Protein AF-A0A2R7L9V7-F1 (afdb_monomer_lite)

Structure (mmCIF, N/CA/C/O backbone):
data_AF-A0A2R7L9V7-F1
#
_entry.id   AF-A0A2R7L9V7-F1
#
loop_
_atom_site.group_PDB
_atom_site.id
_atom_site.type_symbol
_atom_site.label_atom_id
_atom_site.label_alt_id
_atom_site.label_comp_id
_atom_site.label_asym_id
_atom_site.label_entity_id
_atom_site.label_seq_id
_atom_site.pdbx_PDB_ins_code
_atom_site.Cartn_x
_atom_site.Cartn_y
_atom_site.Cartn_z
_atom_site.occupancy
_atom_site.B_iso_or_equiv
_atom_site.auth_seq_id
_atom_site.auth_comp_id
_atom_site.auth_asym_id
_atom_site.auth_atom_id
_atom_site.pdbx_PDB_model_num
ATOM 1 N N . LEU A 1 1 ? -8.231 -17.718 14.190 1.00 70.44 1 LEU A N 1
ATOM 2 C CA . LEU A 1 1 ? -8.597 -16.891 13.017 1.00 70.44 1 LEU A CA 1
ATOM 3 C C . LEU A 1 1 ? -7.499 -15.884 12.665 1.00 70.44 1 LEU A C 1
ATOM 5 O O . LEU A 1 1 ? -6.972 -15.959 11.566 1.00 70.44 1 LEU A O 1
ATOM 9 N N . SER A 1 2 ? -7.079 -15.018 13.594 1.00 73.69 2 SER A N 1
ATOM 10 C CA . SER A 1 2 ? -6.077 -13.966 13.329 1.00 73.69 2 SER A CA 1
ATOM 11 C C . SER A 1 2 ? -4.708 -14.483 12.868 1.00 73.69 2 SER A C 1
ATOM 13 O O . SER A 1 2 ? -4.125 -13.907 11.963 1.00 73.69 2 SER A O 1
ATOM 15 N N . VAL A 1 3 ? -4.223 -15.606 13.414 1.00 79.38 3 VAL A N 1
ATOM 16 C CA . VAL A 1 3 ? -2.953 -16.232 12.980 1.00 79.38 3 VAL A CA 1
ATOM 17 C C . VAL A 1 3 ? -3.026 -16.716 11.528 1.00 79.38 3 VAL A C 1
ATOM 19 O O . VAL A 1 3 ? -2.081 -16.549 10.768 1.00 79.38 3 VAL A O 1
ATOM 22 N N . PHE A 1 4 ? -4.174 -17.257 11.119 1.00 83.62 4 PHE A N 1
ATOM 23 C CA . PHE A 1 4 ? -4.399 -17.710 9.747 1.00 83.62 4 PHE A CA 1
ATOM 24 C C . PHE A 1 4 ? -4.517 -16.528 8.772 1.00 83.62 4 PHE A C 1
ATOM 26 O O . PHE A 1 4 ? -3.938 -16.559 7.691 1.00 83.62 4 PHE A O 1
ATOM 33 N N . ALA A 1 5 ? -5.198 -15.452 9.181 1.00 78.44 5 ALA A N 1
ATOM 34 C CA . ALA A 1 5 ? -5.268 -14.212 8.407 1.00 78.44 5 ALA A CA 1
ATOM 35 C C . ALA A 1 5 ? -3.886 -13.546 8.246 1.00 78.44 5 ALA A C 1
ATOM 37 O O . ALA A 1 5 ? -3.542 -13.120 7.148 1.00 78.44 5 ALA A O 1
ATOM 38 N N . LEU A 1 6 ? -3.069 -13.514 9.306 1.00 78.44 6 LEU A N 1
ATOM 39 C CA . LEU A 1 6 ? -1.690 -13.011 9.258 1.00 78.44 6 LEU A CA 1
ATOM 40 C C . LEU A 1 6 ? -0.795 -13.866 8.354 1.00 78.44 6 LEU A C 1
ATOM 42 O O . LEU A 1 6 ? 0.009 -13.320 7.606 1.00 78.44 6 LEU A O 1
ATOM 46 N N . PHE A 1 7 ? -0.963 -15.189 8.380 1.00 82.31 7 PHE A N 1
ATOM 47 C CA . PHE A 1 7 ? -0.230 -16.107 7.507 1.00 82.31 7 PHE A CA 1
ATOM 48 C C . PHE A 1 7 ? -0.538 -15.860 6.022 1.00 82.31 7 PHE A C 1
ATOM 50 O O . PHE A 1 7 ? 0.378 -15.709 5.217 1.00 82.31 7 PHE A O 1
ATOM 57 N N . LEU A 1 8 ? -1.822 -15.742 5.664 1.00 80.25 8 LEU A N 1
ATOM 58 C CA . LEU A 1 8 ? -2.256 -15.399 4.304 1.00 80.25 8 LEU A CA 1
ATOM 59 C C . LEU A 1 8 ? -1.786 -14.004 3.874 1.00 80.25 8 LEU A C 1
ATOM 61 O O . LEU A 1 8 ? -1.316 -13.841 2.750 1.00 80.25 8 LEU A O 1
ATOM 65 N N . SER A 1 9 ? -1.874 -13.016 4.769 1.00 76.00 9 SER A N 1
ATOM 66 C CA . SER A 1 9 ? -1.390 -11.658 4.506 1.00 76.00 9 SER A CA 1
ATOM 67 C C . SER A 1 9 ? 0.114 -11.643 4.238 1.00 76.00 9 SER A C 1
ATOM 69 O O . SER A 1 9 ? 0.546 -11.012 3.282 1.00 76.00 9 SER A O 1
ATOM 71 N N . GLY A 1 10 ? 0.909 -12.361 5.038 1.00 76.56 10 GLY A N 1
ATOM 72 C CA . GLY A 1 10 ? 2.358 -12.443 4.852 1.00 76.56 10 GLY A CA 1
ATOM 73 C C . GLY A 1 10 ? 2.756 -13.160 3.560 1.00 76.56 10 GLY A C 1
ATOM 74 O O . GLY A 1 10 ? 3.681 -12.725 2.879 1.00 76.56 10 GLY A O 1
ATOM 75 N N . LEU A 1 11 ? 2.029 -14.216 3.178 1.00 79.31 11 LEU A N 1
ATOM 76 C CA . LEU A 1 11 ? 2.241 -14.898 1.899 1.00 79.31 11 LEU A CA 1
ATOM 77 C C . LEU A 1 11 ? 1.955 -13.981 0.704 1.00 79.31 11 LEU A C 1
ATOM 79 O O . LEU A 1 11 ? 2.766 -13.903 -0.218 1.00 79.31 11 LEU A O 1
ATOM 83 N N . ALA A 1 12 ? 0.822 -13.277 0.722 1.00 73.31 12 ALA A N 1
ATOM 84 C CA . ALA A 1 12 ? 0.449 -12.357 -0.349 1.00 73.31 12 ALA A CA 1
ATOM 85 C C . ALA A 1 12 ? 1.435 -11.183 -0.469 1.00 73.31 12 ALA A C 1
ATOM 87 O O . ALA A 1 12 ? 1.841 -10.825 -1.577 1.00 73.31 12 ALA A O 1
ATOM 88 N N . ASP A 1 13 ? 1.861 -10.622 0.664 1.00 75.19 13 ASP A N 1
ATOM 89 C CA . ASP A 1 13 ? 2.809 -9.508 0.693 1.00 75.19 13 ASP A CA 1
ATOM 90 C C . ASP A 1 13 ? 4.197 -9.939 0.190 1.00 75.19 13 ASP A C 1
ATOM 92 O O . ASP A 1 13 ? 4.804 -9.260 -0.640 1.00 75.19 13 ASP A O 1
ATOM 96 N N . GLY A 1 14 ? 4.647 -11.142 0.569 1.00 69.25 14 GLY A N 1
ATOM 97 C CA . GLY A 1 14 ? 5.887 -11.734 0.066 1.00 69.25 14 GLY A CA 1
ATOM 98 C C . GLY A 1 14 ? 5.905 -11.883 -1.458 1.00 69.25 14 GLY A C 1
ATOM 99 O O . GLY A 1 14 ? 6.879 -11.496 -2.104 1.00 69.25 14 GLY A O 1
ATOM 100 N N . ILE A 1 15 ? 4.814 -12.371 -2.057 1.00 73.38 15 ILE A N 1
ATOM 101 C CA . ILE A 1 15 ? 4.693 -12.506 -3.519 1.00 73.38 15 ILE A CA 1
ATOM 102 C C . ILE A 1 15 ? 4.744 -11.128 -4.203 1.00 73.38 15 ILE A C 1
ATOM 104 O O . ILE A 1 15 ? 5.453 -10.956 -5.195 1.00 73.38 15 ILE A O 1
ATOM 108 N N . SER A 1 16 ? 4.043 -10.127 -3.661 1.00 71.06 16 SER A N 1
ATOM 109 C CA . SER A 1 16 ? 4.005 -8.761 -4.207 1.00 71.06 16 SER A CA 1
ATOM 110 C C . SER A 1 16 ? 5.384 -8.084 -4.200 1.00 71.06 16 SER A C 1
ATOM 112 O O . SER A 1 16 ? 5.794 -7.468 -5.192 1.00 71.06 16 SER A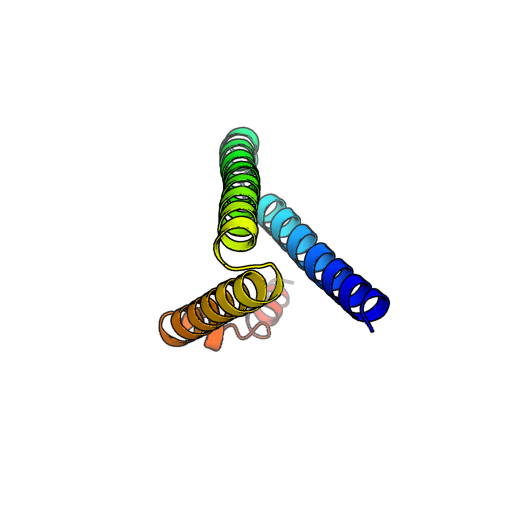 O 1
ATOM 114 N N . VAL A 1 17 ? 6.140 -8.245 -3.108 1.00 69.00 17 VAL A N 1
ATOM 115 C CA . VAL A 1 17 ? 7.504 -7.709 -2.976 1.00 69.00 17 VAL A CA 1
ATOM 116 C C . VAL A 1 17 ? 8.459 -8.377 -3.965 1.00 69.00 17 VAL A C 1
ATOM 118 O O . VAL A 1 17 ? 9.241 -7.678 -4.616 1.00 69.00 17 VAL A O 1
ATOM 121 N N . VAL A 1 18 ? 8.362 -9.700 -4.132 1.00 72.50 18 VAL A N 1
ATOM 122 C CA . VAL A 1 18 ? 9.177 -10.448 -5.102 1.00 72.50 18 VAL A CA 1
ATOM 123 C C . VAL A 1 18 ? 8.876 -9.981 -6.525 1.00 72.50 18 VAL A C 1
ATOM 125 O O . VAL A 1 18 ? 9.805 -9.633 -7.247 1.00 72.50 18 VAL A O 1
ATOM 128 N N . ILE A 1 19 ? 7.602 -9.847 -6.910 1.00 69.19 19 ILE A N 1
ATOM 129 C CA . ILE A 1 19 ? 7.217 -9.358 -8.245 1.00 69.19 19 ILE A CA 1
ATOM 130 C C . ILE A 1 19 ? 7.752 -7.939 -8.495 1.00 69.19 19 ILE A C 1
ATOM 132 O O . ILE A 1 19 ? 8.317 -7.677 -9.558 1.00 69.19 19 ILE A O 1
ATOM 136 N N . ARG A 1 20 ? 7.638 -7.019 -7.525 1.00 64.62 20 ARG A N 1
ATOM 137 C CA . ARG A 1 20 ? 8.211 -5.664 -7.653 1.00 64.62 20 ARG A CA 1
ATOM 138 C C . ARG A 1 20 ? 9.724 -5.698 -7.850 1.00 64.62 20 ARG A C 1
ATOM 140 O O . ARG A 1 20 ? 10.227 -4.984 -8.720 1.00 64.62 20 ARG A O 1
ATOM 147 N N . GLN A 1 21 ? 10.444 -6.510 -7.072 1.00 61.56 21 GLN A N 1
ATOM 148 C CA . GLN A 1 21 ? 11.889 -6.664 -7.242 1.00 61.56 21 GLN A CA 1
ATOM 149 C C . GLN A 1 21 ? 12.241 -7.231 -8.618 1.00 61.56 21 GLN A C 1
ATOM 151 O O . GLN A 1 21 ? 13.121 -6.689 -9.285 1.00 61.56 21 GLN A O 1
ATOM 156 N N . THR A 1 22 ? 11.536 -8.267 -9.069 1.00 63.72 22 THR A N 1
ATOM 157 C CA . THR A 1 22 ? 11.767 -8.900 -10.370 1.00 63.72 22 THR A CA 1
ATOM 158 C C . THR A 1 22 ? 11.506 -7.931 -11.527 1.00 63.72 22 THR A C 1
ATOM 160 O O . THR A 1 22 ? 12.321 -7.842 -12.442 1.00 63.72 22 THR A O 1
ATOM 163 N N . ILE A 1 23 ? 10.441 -7.122 -11.467 1.00 64.19 23 ILE A N 1
ATOM 164 C CA . ILE A 1 23 ? 10.138 -6.101 -12.488 1.00 64.19 23 ILE A CA 1
ATOM 165 C C . ILE A 1 23 ? 11.231 -5.025 -12.554 1.00 64.19 23 ILE A C 1
ATOM 167 O O . ILE A 1 23 ? 11.649 -4.639 -13.647 1.00 64.19 23 ILE A O 1
ATOM 171 N N . LEU A 1 24 ? 11.725 -4.549 -11.407 1.00 60.72 24 LEU A N 1
ATOM 172 C CA . LEU A 1 24 ? 12.806 -3.556 -11.365 1.00 60.72 24 LEU A CA 1
ATOM 173 C C . LEU A 1 24 ? 14.119 -4.104 -11.925 1.00 60.72 24 LEU A C 1
ATOM 175 O O . LEU A 1 24 ? 14.857 -3.363 -12.574 1.00 60.72 24 LEU A O 1
ATOM 179 N N . GLN A 1 25 ? 14.401 -5.387 -11.695 1.00 53.19 25 GLN A N 1
ATOM 180 C CA . GLN A 1 25 ? 15.604 -6.041 -12.206 1.00 53.19 25 GLN A CA 1
ATOM 181 C C . GLN A 1 25 ? 15.523 -6.313 -13.714 1.00 53.19 25 GLN A C 1
ATOM 183 O O . GLN A 1 25 ? 16.518 -6.125 -14.404 1.00 53.19 25 GLN A O 1
ATOM 188 N N . LEU A 1 26 ? 14.349 -6.680 -14.239 1.00 57.25 26 LEU A N 1
ATOM 189 C CA . LEU A 1 26 ? 14.166 -7.000 -15.661 1.00 57.25 26 LEU A CA 1
ATOM 190 C C . LEU A 1 26 ? 14.028 -5.769 -16.566 1.00 57.25 26 LEU A C 1
ATOM 192 O O . LEU A 1 26 ? 14.402 -5.829 -17.733 1.00 57.25 26 LEU A O 1
ATOM 196 N N . LYS A 1 27 ? 13.473 -4.656 -16.065 1.00 48.38 27 LYS A N 1
ATOM 197 C CA . LYS A 1 27 ? 13.083 -3.514 -16.915 1.00 48.38 27 LYS A CA 1
ATOM 198 C C . LYS A 1 27 ? 14.033 -2.319 -16.865 1.00 48.38 27 LYS A C 1
ATOM 200 O O . LYS A 1 27 ? 13.800 -1.334 -17.563 1.00 48.38 27 LYS A O 1
ATOM 205 N N . THR A 1 28 ? 15.093 -2.385 -16.059 1.00 44.56 28 THR A N 1
ATOM 206 C CA . THR A 1 28 ? 16.009 -1.253 -15.886 1.00 44.56 28 THR A CA 1
ATOM 207 C C . THR A 1 28 ? 17.329 -1.495 -16.628 1.00 44.56 28 THR A C 1
ATOM 209 O O . THR A 1 28 ? 18.091 -2.366 -16.212 1.00 44.56 28 THR A O 1
ATOM 212 N N . PRO A 1 29 ? 17.645 -0.725 -17.689 1.00 50.41 29 PRO A N 1
ATOM 213 C CA . PRO A 1 29 ? 18.903 -0.856 -18.420 1.00 50.41 29 PRO A CA 1
ATOM 214 C C . PRO A 1 29 ? 20.096 -0.545 -17.504 1.00 50.41 29 PRO A C 1
ATOM 216 O O . PRO A 1 29 ? 20.031 0.370 -16.676 1.00 50.41 29 PRO A O 1
ATOM 219 N N . ASP A 1 30 ? 21.195 -1.287 -17.670 1.00 54.91 30 ASP A N 1
ATOM 220 C CA . ASP A 1 30 ? 22.339 -1.311 -16.742 1.00 54.91 30 ASP A CA 1
ATOM 221 C C . ASP A 1 30 ? 22.950 0.068 -16.426 1.00 54.91 30 ASP A C 1
ATOM 223 O O . ASP A 1 30 ? 23.473 0.274 -15.333 1.00 54.91 30 ASP A O 1
ATOM 227 N N . HIS A 1 31 ? 22.803 1.057 -17.314 1.00 59.34 31 HIS A N 1
ATOM 228 C CA . HIS A 1 31 ? 23.338 2.410 -17.114 1.00 59.34 31 HIS A CA 1
ATOM 229 C C . HIS A 1 31 ? 22.503 3.318 -16.182 1.00 59.34 31 HIS A C 1
ATOM 231 O O . HIS A 1 31 ? 23.003 4.350 -15.738 1.00 59.34 31 HIS A O 1
ATOM 237 N N . MET A 1 32 ? 21.245 2.969 -15.863 1.00 53.50 32 MET A N 1
ATOM 238 C CA . MET A 1 32 ? 20.358 3.780 -15.000 1.00 53.50 32 MET A CA 1
ATOM 239 C C . MET A 1 32 ? 19.799 3.039 -13.780 1.00 53.50 32 MET A C 1
ATOM 241 O O . MET A 1 32 ? 19.048 3.636 -13.001 1.00 53.50 32 MET A O 1
ATOM 245 N N . ARG A 1 33 ? 20.197 1.776 -13.559 1.00 59.97 33 ARG A N 1
ATOM 246 C CA . ARG A 1 33 ? 19.776 0.947 -12.411 1.00 59.97 33 ARG A CA 1
ATOM 247 C C . ARG A 1 33 ? 19.906 1.652 -11.063 1.00 59.97 33 ARG A C 1
ATOM 249 O O . ARG A 1 33 ? 18.994 1.567 -10.247 1.00 59.97 33 ARG A O 1
ATOM 256 N N . GLY A 1 34 ? 20.986 2.407 -10.857 1.00 59.78 34 GLY A N 1
ATOM 257 C CA . GLY A 1 34 ? 21.199 3.169 -9.624 1.00 59.78 34 GLY A CA 1
ATOM 258 C C . GLY A 1 34 ? 20.211 4.327 -9.430 1.00 59.78 34 GLY A C 1
ATOM 259 O O . GLY A 1 34 ? 19.688 4.509 -8.335 1.00 59.78 34 GLY A O 1
ATOM 260 N N . ARG A 1 35 ? 19.899 5.090 -10.489 1.00 69.06 35 ARG A N 1
ATOM 261 C CA . ARG A 1 35 ? 18.995 6.255 -10.405 1.00 69.06 35 ARG A CA 1
ATOM 262 C C . ARG A 1 35 ? 17.527 5.846 -10.334 1.00 69.06 35 ARG A C 1
ATOM 264 O O . ARG A 1 35 ? 16.793 6.364 -9.501 1.00 69.06 35 ARG A O 1
ATOM 271 N N . VAL A 1 36 ? 17.106 4.906 -11.177 1.00 61.03 36 VAL A N 1
ATOM 272 C CA . VAL A 1 36 ? 15.724 4.397 -11.183 1.00 61.03 36 VAL A CA 1
ATOM 273 C C . VAL A 1 36 ? 15.451 3.577 -9.919 1.00 61.03 36 VAL A C 1
ATOM 275 O O . VAL A 1 36 ? 14.393 3.728 -9.313 1.00 61.03 36 VAL A O 1
ATOM 278 N N . GLY A 1 37 ? 16.432 2.793 -9.456 1.00 64.00 37 GLY A N 1
ATOM 279 C CA . GLY A 1 37 ? 16.366 2.087 -8.178 1.00 64.00 37 GLY A CA 1
ATOM 280 C C . GLY A 1 37 ? 16.240 3.035 -6.985 1.00 64.00 37 GLY A C 1
ATOM 281 O O . GLY A 1 37 ? 15.389 2.807 -6.131 1.00 64.00 37 GLY A O 1
ATOM 282 N N . ALA A 1 38 ? 17.007 4.132 -6.949 1.00 68.44 38 ALA A N 1
ATOM 283 C CA . ALA A 1 38 ? 16.901 5.139 -5.891 1.00 68.44 38 ALA A CA 1
ATOM 284 C C . ALA A 1 38 ? 15.520 5.815 -5.861 1.00 68.44 38 ALA A C 1
ATOM 286 O O . ALA A 1 38 ? 14.922 5.932 -4.793 1.00 68.44 38 ALA A O 1
ATOM 287 N N . VAL A 1 39 ? 14.978 6.204 -7.021 1.00 72.25 39 VAL A N 1
ATOM 288 C CA . VAL A 1 39 ? 13.636 6.807 -7.100 1.00 72.25 39 VAL A CA 1
ATOM 289 C C . VAL A 1 39 ? 12.564 5.811 -6.674 1.00 72.25 39 VAL A C 1
ATOM 291 O O . VAL A 1 39 ? 11.696 6.171 -5.886 1.00 72.25 39 VAL A O 1
ATOM 294 N N . ASN A 1 40 ? 12.636 4.558 -7.132 1.00 68.88 40 ASN A N 1
ATOM 295 C CA . ASN A 1 40 ? 11.693 3.530 -6.708 1.00 68.88 40 ASN A CA 1
ATOM 296 C C . ASN A 1 40 ? 11.779 3.265 -5.198 1.00 68.88 40 ASN A C 1
ATOM 298 O O . ASN A 1 40 ? 10.746 3.184 -4.549 1.00 68.88 40 ASN A O 1
ATOM 302 N N . SER A 1 41 ? 12.979 3.149 -4.627 1.00 68.38 41 SER A N 1
ATOM 303 C CA . SER A 1 41 ? 13.149 2.911 -3.188 1.00 68.38 41 SER A CA 1
ATOM 3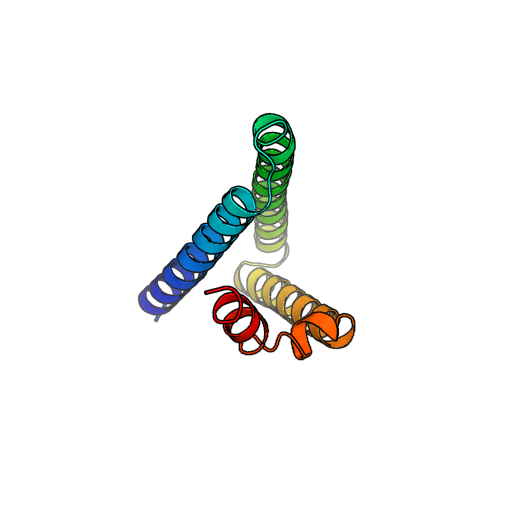04 C C . SER A 1 41 ? 12.628 4.071 -2.343 1.00 68.38 41 SER A C 1
ATOM 306 O O . SER A 1 41 ? 11.963 3.824 -1.342 1.00 68.38 41 SER A O 1
ATOM 308 N N . ILE A 1 42 ? 12.857 5.321 -2.764 1.00 80.12 42 ILE A N 1
ATOM 309 C CA . ILE A 1 42 ? 12.273 6.499 -2.107 1.00 80.12 42 ILE A CA 1
ATOM 310 C C . ILE A 1 42 ? 10.751 6.462 -2.234 1.00 80.12 42 ILE A C 1
ATOM 312 O O . ILE A 1 42 ? 10.060 6.594 -1.235 1.00 80.12 42 ILE A O 1
ATOM 316 N N . PHE A 1 43 ? 10.206 6.210 -3.427 1.00 76.50 43 PHE A N 1
ATOM 317 C CA . PHE A 1 43 ? 8.755 6.146 -3.607 1.00 76.50 43 PHE A CA 1
ATOM 318 C C . PHE A 1 43 ? 8.115 5.038 -2.771 1.00 76.50 43 PHE A C 1
ATOM 320 O O . PHE A 1 43 ? 7.101 5.279 -2.126 1.00 76.50 43 PHE A O 1
ATOM 327 N N . VAL A 1 44 ? 8.693 3.837 -2.760 1.00 74.94 44 VAL A N 1
ATOM 328 C CA . VAL A 1 44 ? 8.172 2.693 -2.003 1.00 74.94 44 VAL A CA 1
ATOM 329 C C . VAL A 1 44 ? 8.294 2.934 -0.502 1.00 74.94 44 VAL A C 1
ATOM 331 O O . VAL A 1 44 ? 7.312 2.756 0.214 1.00 74.94 44 VAL A O 1
ATOM 334 N N . GLY A 1 45 ? 9.461 3.377 -0.033 1.00 77.81 45 GLY A N 1
ATOM 335 C CA . GLY A 1 45 ? 9.700 3.672 1.379 1.00 77.81 45 GLY A CA 1
ATOM 336 C C . GLY A 1 45 ? 8.800 4.796 1.884 1.00 77.81 45 GLY A C 1
ATOM 337 O O . GLY A 1 45 ? 8.038 4.596 2.825 1.00 77.81 45 GLY A O 1
ATOM 338 N N . SER A 1 46 ? 8.798 5.942 1.196 1.00 83.06 46 SER A N 1
ATOM 339 C CA . SER A 1 46 ? 7.952 7.081 1.556 1.00 83.06 46 SER A CA 1
ATOM 340 C C . SER A 1 46 ? 6.459 6.763 1.454 1.00 83.06 46 SER A C 1
ATOM 342 O O . SER A 1 46 ? 5.703 7.213 2.307 1.00 83.06 46 SER A O 1
ATOM 344 N N . SER A 1 47 ? 6.010 5.966 0.472 1.00 81.25 47 SER A N 1
ATOM 345 C CA . SER A 1 47 ? 4.592 5.569 0.388 1.00 81.25 47 SER A CA 1
ATOM 346 C C . SER A 1 47 ? 4.186 4.638 1.531 1.00 81.25 47 SER A C 1
ATOM 348 O O . SER A 1 47 ? 3.096 4.796 2.076 1.00 81.25 47 SER A O 1
ATOM 350 N N . ASN A 1 48 ? 5.050 3.694 1.920 1.00 81.75 48 ASN A N 1
ATOM 351 C CA . ASN A 1 48 ? 4.777 2.787 3.038 1.00 81.75 48 ASN A CA 1
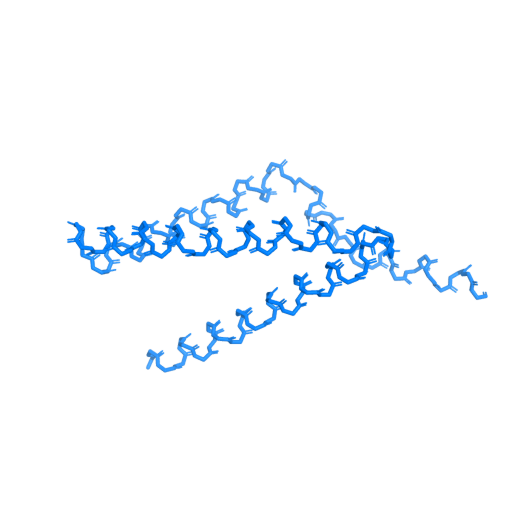ATOM 352 C C . ASN A 1 48 ? 4.701 3.541 4.371 1.00 81.75 48 ASN A C 1
ATOM 354 O O . ASN A 1 48 ? 3.788 3.303 5.160 1.00 81.75 48 ASN A O 1
AT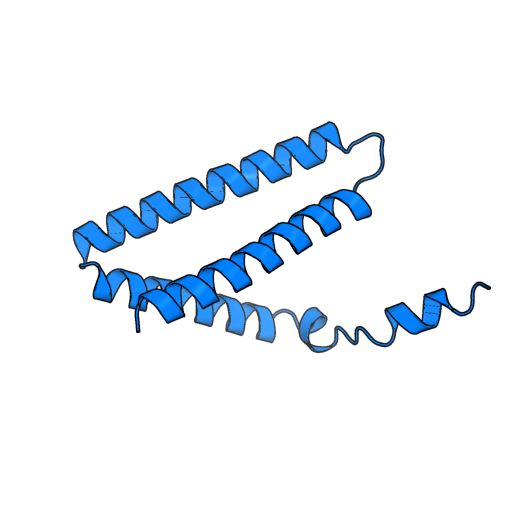OM 358 N N . GLU A 1 49 ? 5.624 4.472 4.613 1.00 83.62 49 GLU A N 1
ATOM 359 C CA . GLU A 1 49 ? 5.618 5.288 5.831 1.00 83.62 49 GLU A CA 1
ATOM 360 C C . GLU A 1 49 ? 4.419 6.241 5.880 1.00 83.62 49 GLU A C 1
ATOM 362 O O . GLU A 1 49 ? 3.758 6.348 6.915 1.00 83.62 49 GLU A O 1
ATOM 367 N N . LEU A 1 50 ? 4.084 6.882 4.756 1.00 84.94 50 LEU A N 1
ATOM 368 C CA . LEU A 1 50 ? 2.918 7.759 4.658 1.00 84.94 50 LEU A CA 1
ATOM 369 C C . LEU A 1 50 ? 1.612 6.986 4.892 1.00 84.94 50 LEU A C 1
ATOM 371 O O . LEU A 1 50 ? 0.758 7.441 5.653 1.00 84.94 50 LEU A O 1
ATOM 375 N N . GLY A 1 51 ? 1.479 5.794 4.305 1.00 80.75 51 GLY A N 1
ATOM 376 C CA . GLY A 1 51 ? 0.321 4.924 4.513 1.00 80.75 51 GLY A CA 1
ATOM 377 C C . GLY A 1 51 ? 0.204 4.426 5.956 1.00 80.75 51 GLY A C 1
ATOM 378 O O . GLY A 1 51 ? -0.899 4.376 6.506 1.00 80.75 51 GLY A O 1
ATOM 379 N N . ALA A 1 52 ? 1.329 4.113 6.608 1.00 83.19 52 ALA A N 1
ATOM 380 C CA . ALA A 1 52 ? 1.356 3.750 8.024 1.00 83.19 52 ALA A CA 1
ATOM 381 C C . ALA A 1 52 ? 0.950 4.929 8.927 1.00 83.19 52 ALA A C 1
ATOM 383 O O . ALA A 1 52 ? 0.204 4.738 9.891 1.00 83.19 52 ALA A O 1
ATOM 384 N N . PHE A 1 53 ? 1.379 6.149 8.593 1.00 85.62 53 PHE A N 1
ATOM 385 C CA . PHE A 1 53 ? 0.979 7.367 9.294 1.00 85.62 53 PHE A CA 1
ATOM 386 C C . PHE A 1 53 ? -0.523 7.643 9.153 1.00 85.62 53 PHE A C 1
ATOM 388 O O . PHE A 1 53 ? -1.204 7.842 10.160 1.00 85.62 53 PHE A O 1
ATOM 395 N N . GLU A 1 54 ? -1.062 7.596 7.932 1.00 84.00 54 GLU A N 1
ATOM 396 C CA . GLU A 1 54 ? -2.491 7.806 7.673 1.00 84.00 54 GLU A CA 1
ATOM 397 C C . GLU A 1 54 ? -3.352 6.739 8.364 1.00 84.00 54 GLU A C 1
ATOM 399 O O . GLU A 1 54 ? -4.331 7.064 9.043 1.00 84.00 54 GLU A O 1
ATOM 404 N N . SER A 1 55 ? -2.950 5.469 8.273 1.00 79.94 55 SER A N 1
ATOM 405 C CA . SER A 1 55 ? -3.655 4.352 8.912 1.00 79.94 55 SER A CA 1
ATOM 406 C C . SER A 1 55 ? -3.613 4.454 10.439 1.00 79.94 55 SER A C 1
ATOM 408 O O . SER A 1 55 ? -4.617 4.192 11.105 1.00 79.94 55 SER A O 1
ATOM 410 N N . GLY A 1 56 ? -2.480 4.884 11.007 1.00 82.50 56 GLY A N 1
ATOM 411 C CA . GLY A 1 56 ? -2.312 5.113 12.443 1.00 82.50 56 GLY A CA 1
ATOM 412 C C . GLY A 1 56 ? -3.116 6.309 12.960 1.00 82.50 56 GLY A C 1
ATOM 413 O O . GLY A 1 56 ? -3.775 6.209 13.998 1.00 82.50 56 GLY A O 1
ATOM 414 N N . ALA A 1 57 ? -3.128 7.421 12.220 1.00 87.19 57 ALA A N 1
ATOM 415 C CA . ALA A 1 57 ? -3.945 8.592 12.533 1.00 87.19 57 ALA A CA 1
ATOM 416 C C . ALA A 1 57 ? -5.443 8.258 12.467 1.00 87.19 57 ALA A C 1
ATOM 418 O O . ALA A 1 57 ? -6.189 8.559 13.401 1.00 87.19 57 ALA A O 1
ATOM 419 N N . THR A 1 58 ? -5.871 7.555 11.417 1.00 83.75 58 THR A N 1
ATOM 420 C CA . THR A 1 58 ? -7.262 7.117 11.237 1.00 83.75 58 THR A CA 1
ATOM 421 C C . THR A 1 58 ? -7.677 6.118 12.317 1.00 83.75 58 THR A C 1
ATOM 423 O O . THR A 1 58 ? -8.765 6.238 12.880 1.00 83.75 58 THR A O 1
ATOM 426 N N . ALA A 1 59 ? -6.792 5.191 12.702 1.00 85.19 59 ALA A N 1
ATOM 427 C CA . ALA A 1 59 ? -7.045 4.257 13.799 1.00 85.19 59 ALA A CA 1
ATOM 428 C C . ALA A 1 59 ? -7.203 4.966 15.151 1.00 85.19 59 ALA A C 1
ATOM 430 O O . ALA A 1 59 ? -8.048 4.566 15.952 1.00 85.19 59 ALA A O 1
ATOM 431 N N . LYS A 1 60 ? -6.433 6.035 15.397 1.00 81.19 60 LYS A N 1
ATOM 432 C CA . LYS A 1 60 ? -6.539 6.838 16.622 1.00 81.19 60 LYS A CA 1
ATOM 433 C C . LYS A 1 60 ? -7.814 7.687 16.662 1.00 81.19 60 LYS A C 1
ATOM 435 O O . LYS A 1 60 ? -8.381 7.855 17.736 1.00 81.19 60 LYS A O 1
ATOM 440 N N . LEU A 1 61 ? -8.249 8.230 15.522 1.00 83.88 61 LEU A N 1
ATOM 441 C CA . LEU A 1 61 ? -9.412 9.123 15.442 1.00 83.88 61 LEU A CA 1
ATOM 442 C C . LEU A 1 61 ? -10.750 8.377 15.374 1.00 83.88 61 LEU A C 1
ATOM 444 O O . LEU A 1 61 ? -11.707 8.805 16.011 1.00 83.88 61 LEU A O 1
ATOM 448 N N . MET A 1 62 ? -10.833 7.286 14.608 1.00 80.12 62 MET A N 1
ATOM 449 C CA . MET A 1 62 ? -12.095 6.573 14.359 1.00 80.12 62 MET A CA 1
ATOM 450 C C . MET A 1 62 ? -12.204 5.225 15.078 1.00 80.12 62 MET A C 1
ATOM 452 O O . MET A 1 62 ? -13.305 4.680 15.172 1.00 80.12 62 MET A O 1
ATOM 456 N N . GLY A 1 63 ? -11.096 4.701 15.607 1.00 81.94 63 GLY A N 1
ATOM 457 C CA . GLY A 1 63 ? -10.989 3.350 16.154 1.00 81.94 63 GLY A CA 1
ATOM 458 C C . GLY A 1 63 ? -10.352 2.370 15.163 1.00 81.94 63 GLY A C 1
ATOM 459 O O . GLY A 1 63 ? -10.381 2.551 13.947 1.00 81.94 63 GLY A O 1
ATOM 460 N N . THR A 1 64 ? -9.754 1.298 15.682 1.00 82.88 64 THR A N 1
ATOM 461 C CA . THR A 1 64 ? -9.009 0.311 14.882 1.00 82.88 64 THR A CA 1
ATOM 462 C C . THR A 1 64 ? -9.893 -0.425 13.880 1.00 82.88 64 THR A C 1
ATOM 464 O O . THR A 1 64 ? -9.497 -0.613 12.735 1.00 82.88 64 THR A O 1
ATOM 467 N N . VAL A 1 65 ? -11.101 -0.826 14.285 1.00 82.19 65 VAL A N 1
ATOM 468 C CA . VAL A 1 65 ? -11.997 -1.628 13.433 1.00 82.19 65 VAL A CA 1
ATOM 469 C C . VAL A 1 65 ? -12.533 -0.805 12.257 1.00 82.19 65 VAL A C 1
ATOM 471 O O . VAL A 1 65 ? -12.477 -1.248 11.113 1.00 82.19 65 VAL A O 1
ATOM 474 N N . THR A 1 66 ? -13.010 0.409 12.521 1.00 82.25 66 THR A N 1
ATOM 475 C CA . THR A 1 66 ? -13.534 1.336 11.503 1.00 82.25 66 THR A CA 1
ATOM 476 C C . THR A 1 66 ? -12.437 1.810 10.554 1.00 82.25 66 THR A C 1
ATOM 478 O O . THR A 1 66 ? -12.678 1.861 9.352 1.00 82.25 66 THR A O 1
ATOM 481 N N . SER A 1 67 ? -11.221 2.062 11.053 1.00 84.50 67 SER A N 1
ATOM 482 C CA . SER A 1 67 ? -10.054 2.400 10.225 1.00 84.50 67 SER A CA 1
ATOM 483 C C . SER A 1 67 ? -9.716 1.293 9.220 1.00 84.50 67 SER A C 1
ATOM 485 O O . SER A 1 67 ? -9.553 1.564 8.031 1.00 84.50 67 SER A O 1
ATOM 487 N N . VAL A 1 68 ? -9.705 0.028 9.658 1.00 82.25 68 VAL A N 1
ATOM 488 C CA . VAL A 1 68 ? -9.426 -1.117 8.773 1.00 82.25 68 VAL A CA 1
ATOM 489 C C . VAL A 1 68 ? -10.515 -1.288 7.714 1.00 82.25 68 VAL A C 1
ATOM 491 O O . VAL A 1 68 ? -10.203 -1.484 6.540 1.00 82.25 68 VAL A O 1
ATOM 494 N N . VAL A 1 69 ? -11.792 -1.185 8.095 1.00 86.12 69 VAL A N 1
ATOM 495 C CA . VAL A 1 69 ? -12.907 -1.298 7.139 1.00 86.12 69 VAL A CA 1
ATOM 496 C C . VAL A 1 69 ? -12.876 -0.152 6.126 1.00 86.12 69 VAL A C 1
ATOM 498 O O . VAL A 1 69 ? -13.086 -0.382 4.935 1.00 86.12 69 VAL A O 1
ATOM 501 N N . PHE A 1 70 ? -12.571 1.066 6.571 1.00 85.38 70 PHE A N 1
ATOM 502 C CA . PHE A 1 70 ? -12.467 2.238 5.709 1.00 85.38 70 PHE A CA 1
ATOM 503 C C . PHE A 1 70 ? -11.297 2.122 4.722 1.00 85.38 70 PHE A C 1
ATOM 505 O O . PHE A 1 70 ? -11.507 2.217 3.512 1.00 85.38 70 PHE A O 1
ATOM 512 N N . GLY A 1 71 ? -10.090 1.814 5.208 1.00 84.06 71 GLY A N 1
ATOM 513 C CA . GLY A 1 71 ? -8.909 1.626 4.359 1.00 84.06 71 GLY A CA 1
ATOM 514 C C . GLY A 1 71 ? -9.061 0.456 3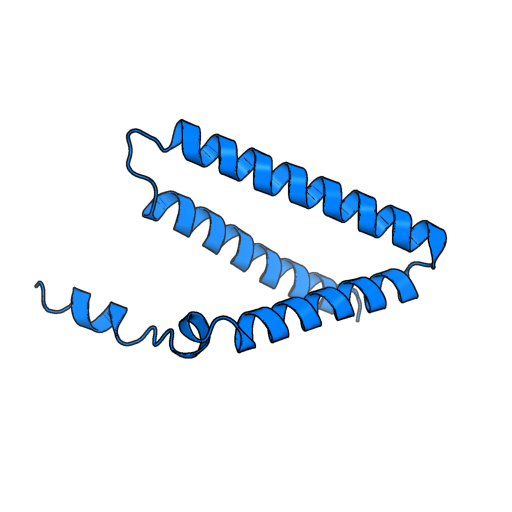.380 1.00 84.06 71 GLY A C 1
ATOM 515 O O . GLY A 1 71 ? -8.726 0.575 2.198 1.00 84.06 71 GLY A O 1
ATOM 516 N N . GLY A 1 72 ? -9.654 -0.654 3.832 1.00 83.00 72 GLY A N 1
ATOM 517 C CA . GLY A 1 72 ? -9.974 -1.796 2.976 1.00 83.00 72 GLY A CA 1
ATOM 518 C C . GLY A 1 72 ? -10.986 -1.447 1.882 1.00 83.00 72 GLY A C 1
ATOM 519 O O . GLY A 1 72 ? -10.797 -1.819 0.724 1.00 83.00 72 GLY A O 1
ATOM 520 N N . SER A 1 73 ? -12.019 -0.669 2.218 1.00 88.12 73 SER A N 1
ATOM 521 C CA . SER A 1 73 ? -13.033 -0.222 1.254 1.00 88.12 73 SER A CA 1
ATOM 522 C C . SER A 1 73 ? -12.437 0.691 0.183 1.00 88.12 73 SER A C 1
ATOM 524 O O . SER A 1 73 ? -12.694 0.486 -1.001 1.00 88.12 73 SER A O 1
ATOM 526 N N . ILE A 1 74 ? -11.590 1.651 0.571 1.00 87.56 74 ILE A N 1
ATOM 527 C CA . ILE A 1 74 ? -10.883 2.538 -0.369 1.00 87.56 74 ILE A CA 1
ATOM 528 C C . ILE A 1 74 ? -9.956 1.740 -1.289 1.00 87.56 74 ILE A C 1
ATOM 530 O O . ILE A 1 74 ? -9.916 1.989 -2.497 1.00 87.56 74 ILE A O 1
ATOM 534 N N . THR A 1 75 ? -9.245 0.752 -0.742 1.00 83.88 75 THR A N 1
ATOM 535 C CA . THR A 1 75 ? -8.365 -0.126 -1.524 1.00 83.88 75 THR A CA 1
ATOM 536 C C . THR A 1 75 ? -9.163 -0.903 -2.568 1.00 83.88 75 THR A C 1
ATOM 538 O O . THR A 1 75 ? -8.816 -0.884 -3.749 1.00 83.88 75 THR A O 1
ATOM 541 N N . LEU A 1 76 ? -10.276 -1.524 -2.168 1.00 81.81 76 LEU A N 1
ATOM 542 C CA . LEU A 1 76 ? -11.134 -2.282 -3.078 1.00 81.81 76 LEU A CA 1
ATOM 543 C C . LEU A 1 76 ? -11.729 -1.383 -4.169 1.00 81.81 76 LEU A C 1
ATOM 545 O O . LEU A 1 76 ? -11.736 -1.750 -5.342 1.00 81.81 76 LEU A O 1
ATOM 549 N N . LEU A 1 77 ? -12.165 -0.177 -3.801 1.00 87.88 77 LEU A N 1
ATOM 550 C CA . LEU A 1 77 ? -12.699 0.809 -4.736 1.00 87.88 77 LEU A CA 1
ATOM 551 C C . LEU A 1 77 ? -11.628 1.245 -5.744 1.00 87.88 77 LEU A C 1
ATOM 553 O O . LEU A 1 77 ? -11.894 1.282 -6.941 1.00 87.88 77 LEU A O 1
ATOM 557 N N . THR A 1 78 ? -10.395 1.477 -5.290 1.00 83.56 78 THR A N 1
ATOM 558 C CA . THR A 1 78 ? -9.255 1.810 -6.158 1.00 83.56 78 THR A CA 1
ATOM 559 C C . THR A 1 78 ? -8.929 0.673 -7.123 1.00 83.56 78 THR A C 1
ATOM 561 O O . THR A 1 78 ? -8.712 0.927 -8.309 1.00 83.56 78 THR A O 1
ATOM 564 N N . VAL A 1 79 ? -8.949 -0.580 -6.656 1.00 79.75 79 VAL A N 1
ATOM 565 C CA . VAL A 1 79 ? -8.759 -1.766 -7.506 1.00 79.75 79 VAL A CA 1
ATOM 566 C C . VAL A 1 79 ? -9.860 -1.858 -8.559 1.00 79.75 79 VAL A C 1
ATOM 568 O O . VAL A 1 79 ? -9.551 -2.012 -9.737 1.00 79.75 79 VAL A O 1
ATOM 571 N N . VAL A 1 80 ? -11.130 -1.702 -8.176 1.00 81.19 80 VAL A N 1
ATOM 572 C CA . VAL A 1 80 ? -12.267 -1.757 -9.108 1.00 81.19 80 VAL A CA 1
ATOM 573 C C . VAL A 1 80 ? -12.207 -0.616 -10.121 1.00 81.19 80 VAL A C 1
ATOM 575 O O . VAL A 1 80 ? -12.339 -0.856 -11.318 1.00 81.19 80 VAL A O 1
ATOM 578 N N . VAL A 1 81 ? -11.948 0.617 -9.683 1.00 82.88 81 VAL A N 1
ATOM 579 C CA . VAL A 1 81 ? -11.814 1.776 -10.579 1.00 82.88 81 VAL A CA 1
ATOM 580 C C . VAL A 1 81 ? -10.647 1.582 -11.539 1.00 82.88 81 VAL A C 1
ATOM 582 O O . VAL A 1 81 ? -10.793 1.839 -12.732 1.00 82.88 81 VAL A O 1
ATOM 585 N N . THR A 1 82 ? -9.511 1.083 -11.056 1.00 74.88 82 THR A N 1
ATOM 586 C CA . THR A 1 82 ? -8.349 0.794 -11.903 1.00 74.88 82 THR A CA 1
ATOM 587 C C . THR A 1 82 ? -8.652 -0.336 -12.885 1.00 74.88 82 THR A C 1
ATOM 589 O O . THR A 1 82 ? -8.309 -0.220 -14.057 1.00 74.88 82 THR A O 1
ATOM 592 N N . ALA A 1 83 ? -9.362 -1.382 -12.461 1.00 70.31 83 ALA A N 1
ATOM 593 C CA . ALA A 1 83 ? -9.779 -2.489 -13.320 1.00 70.31 83 ALA A CA 1
ATOM 594 C C . ALA A 1 83 ? -10.799 -2.068 -14.394 1.00 70.31 83 ALA A C 1
ATOM 596 O O . ALA A 1 83 ? -10.780 -2.594 -15.505 1.00 70.31 83 ALA A O 1
ATOM 597 N N . LEU A 1 84 ? -11.683 -1.113 -14.087 1.00 73.50 84 LEU A N 1
ATOM 598 C CA . LEU A 1 84 ? -12.653 -0.571 -15.042 1.00 73.50 84 LEU A CA 1
ATOM 599 C C . LEU A 1 84 ? -12.015 0.437 -16.006 1.00 73.50 84 LEU A C 1
ATOM 601 O O . LEU A 1 84 ? -12.327 0.434 -17.194 1.00 73.50 84 LEU A O 1
ATOM 605 N N . LYS A 1 85 ? -11.125 1.301 -15.504 1.00 70.06 85 LYS A N 1
ATOM 606 C CA . LYS A 1 85 ? -10.502 2.387 -16.274 1.00 70.06 85 LYS A CA 1
ATOM 607 C C . LYS A 1 85 ? -9.275 1.930 -17.069 1.00 70.06 85 LYS A C 1
ATOM 609 O O . LYS A 1 85 ? -8.929 2.569 -18.057 1.00 70.06 85 LYS A O 1
ATOM 614 N N . SER A 1 86 ? -8.642 0.828 -16.666 1.00 53.19 86 SER A N 1
ATOM 615 C CA . SER A 1 86 ? -7.523 0.196 -17.368 1.00 53.19 86 SER A CA 1
ATOM 616 C C . SER A 1 86 ? -7.937 -1.170 -17.939 1.00 53.19 86 SER A C 1
ATOM 618 O O . SER A 1 86 ? -7.616 -2.216 -17.369 1.00 53.19 86 SER A O 1
ATOM 620 N N . PRO A 1 87 ? -8.634 -1.205 -19.093 1.00 54.16 87 PRO A N 1
ATOM 621 C CA . PRO A 1 87 ? -8.931 -2.454 -19.799 1.00 54.16 87 PRO A CA 1
ATOM 622 C C . PRO A 1 87 ? -7.665 -3.191 -20.285 1.00 54.16 87 PRO A C 1
ATOM 624 O O . PRO A 1 87 ? -7.750 -4.362 -20.651 1.00 54.16 87 PRO A O 1
ATOM 627 N N . THR A 1 88 ? -6.491 -2.550 -20.224 1.00 52.16 88 THR A N 1
ATOM 628 C CA . THR A 1 88 ? -5.171 -3.135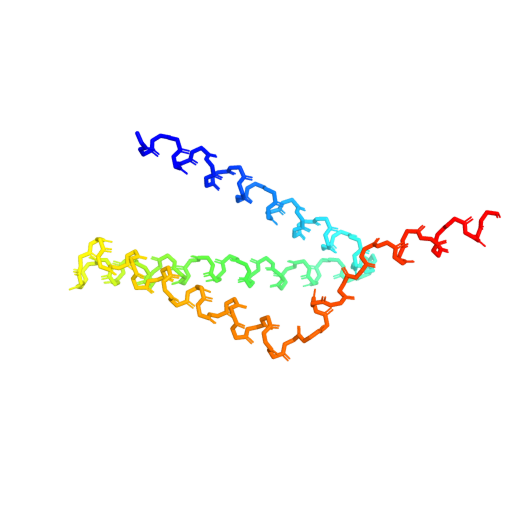 -20.513 1.00 52.16 88 THR A CA 1
ATOM 629 C C . THR A 1 88 ? -4.806 -4.290 -19.574 1.00 52.16 88 THR A C 1
ATOM 631 O O . THR A 1 88 ? -4.212 -5.258 -20.029 1.00 52.16 88 THR A O 1
ATOM 634 N N . PHE A 1 89 ? -5.199 -4.254 -18.292 1.00 51.31 89 PHE A N 1
ATOM 635 C CA . PHE A 1 89 ? -4.975 -5.387 -17.373 1.00 51.31 89 PHE A CA 1
ATOM 636 C C . PHE A 1 89 ? -6.034 -6.485 -17.507 1.00 51.31 89 PHE A C 1
ATOM 638 O O . PHE A 1 89 ? -5.781 -7.638 -17.170 1.00 51.31 89 PHE A O 1
ATOM 645 N N . ARG A 1 90 ? -7.221 -6.139 -18.017 1.00 46.81 90 ARG A N 1
ATOM 646 C CA . ARG A 1 90 ? -8.330 -7.082 -18.203 1.00 46.81 90 ARG A CA 1
ATOM 647 C C . ARG A 1 90 ? -8.134 -7.992 -19.426 1.00 46.81 90 ARG A C 1
ATOM 649 O O . ARG A 1 90 ? -8.712 -9.069 -19.461 1.00 46.81 90 ARG A O 1
ATOM 656 N N . ASN A 1 91 ? -7.303 -7.573 -20.382 1.00 47.53 91 ASN A N 1
ATOM 657 C CA . ASN A 1 91 ? -6.819 -8.369 -21.518 1.00 47.53 91 ASN A CA 1
ATOM 658 C C . ASN A 1 91 ? -5.307 -8.641 -21.426 1.00 47.53 91 ASN A C 1
ATOM 660 O O . ASN A 1 91 ? -4.646 -8.761 -22.456 1.00 47.53 91 ASN A O 1
ATOM 664 N N . LEU A 1 92 ? -4.729 -8.713 -20.220 1.00 47.03 92 LEU A N 1
ATOM 665 C CA . LEU A 1 92 ? -3.365 -9.221 -20.080 1.00 47.03 92 LEU A CA 1
ATOM 666 C C . LEU A 1 92 ? -3.415 -10.749 -20.189 1.00 47.03 92 LEU A C 1
ATOM 668 O O . LEU A 1 92 ? -3.390 -11.481 -19.201 1.00 47.03 92 LEU A O 1
ATOM 672 N N . ASP A 1 93 ? -3.582 -11.201 -21.427 1.00 50.34 93 ASP A N 1
ATOM 673 C CA . ASP A 1 93 ? -3.483 -12.589 -21.838 1.00 50.34 93 ASP A CA 1
ATOM 674 C C . ASP A 1 93 ? -2.005 -12.991 -21.758 1.00 50.34 93 ASP A C 1
ATOM 676 O O . ASP A 1 93 ? -1.258 -12.903 -22.731 1.00 50.34 93 ASP A O 1
ATOM 680 N N . LEU A 1 94 ? -1.574 -13.407 -20.559 1.00 51.66 94 LEU A N 1
ATOM 681 C CA . LEU A 1 94 ? -0.236 -13.953 -20.273 1.00 51.66 94 LEU A CA 1
ATOM 682 C C . LEU A 1 94 ? 0.154 -15.127 -21.191 1.00 51.66 94 LEU A C 1
ATOM 684 O O . LEU A 1 94 ? 1.299 -15.567 -21.169 1.00 51.66 94 LEU A O 1
ATOM 688 N N . LYS A 1 95 ? -0.783 -15.643 -21.989 1.00 52.44 95 LYS A N 1
ATOM 689 C CA . LYS A 1 95 ? -0.549 -16.697 -22.966 1.00 52.44 95 LYS A CA 1
ATOM 690 C C . LYS A 1 95 ? 0.174 -16.194 -24.220 1.00 52.44 95 LYS A C 1
ATOM 692 O O . LYS A 1 95 ? 0.954 -16.940 -24.793 1.00 52.44 95 LYS A O 1
ATOM 697 N N . LYS A 1 96 ? -0.024 -14.930 -24.613 1.00 50.59 96 LYS A N 1
ATOM 698 C CA . LYS A 1 96 ? 0.518 -14.395 -25.872 1.00 50.59 96 LYS A CA 1
ATOM 699 C C . LYS A 1 96 ? 1.995 -13.993 -25.782 1.00 50.59 96 LYS A C 1
ATOM 701 O O . LYS A 1 96 ? 2.734 -14.221 -26.730 1.00 50.59 96 LYS A O 1
ATOM 706 N N . ASP A 1 97 ? 2.443 -13.512 -24.621 1.00 52.81 97 ASP A N 1
ATOM 707 C CA . ASP A 1 97 ? 3.863 -13.193 -24.386 1.00 52.81 97 ASP A CA 1
ATOM 708 C C . ASP A 1 97 ? 4.740 -14.457 -24.235 1.00 52.81 97 ASP A C 1
ATOM 710 O O . ASP A 1 97 ? 5.948 -14.394 -24.444 1.00 52.81 97 ASP A O 1
ATOM 714 N N . MET A 1 98 ? 4.159 -15.618 -23.893 1.00 54.06 98 MET A N 1
ATOM 715 C CA . MET A 1 98 ? 4.884 -16.901 -23.854 1.00 54.06 98 MET A CA 1
ATOM 716 C C . MET A 1 98 ? 5.090 -17.513 -25.248 1.00 54.06 98 MET A C 1
ATOM 718 O O . MET A 1 98 ? 6.121 -18.144 -25.475 1.00 54.06 98 MET A O 1
ATOM 722 N N . ASP A 1 99 ? 4.157 -17.302 -26.181 1.00 54.97 99 ASP A N 1
ATOM 723 C CA . ASP A 1 99 ? 4.229 -17.870 -27.534 1.00 54.97 99 ASP A CA 1
ATOM 724 C C . ASP A 1 99 ? 5.227 -17.113 -28.442 1.00 54.97 99 ASP A C 1
ATOM 726 O O . ASP A 1 99 ? 5.895 -17.730 -29.274 1.00 54.97 99 ASP A O 1
ATOM 730 N N . ASP A 1 100 ? 5.419 -15.802 -28.241 1.00 54.62 100 ASP A N 1
ATOM 731 C CA . ASP A 1 100 ? 6.358 -14.992 -29.041 1.00 54.62 100 ASP A CA 1
ATOM 732 C C . ASP A 1 100 ? 7.841 -15.294 -28.733 1.00 54.62 100 ASP A C 1
ATOM 734 O O . ASP A 1 100 ? 8.709 -15.083 -29.583 1.00 54.62 100 ASP A O 1
ATOM 738 N N . HIS A 1 101 ? 8.151 -15.841 -27.550 1.00 54.12 101 HIS A N 1
ATOM 739 C CA . HIS A 1 101 ? 9.519 -16.223 -27.176 1.00 54.12 101 HIS A CA 1
ATOM 740 C C . HIS A 1 101 ? 9.933 -17.627 -27.641 1.00 54.12 101 HIS A C 1
ATOM 742 O O . HIS A 1 101 ? 11.130 -17.900 -27.689 1.00 54.12 101 HIS A O 1
ATOM 748 N N . HIS A 1 102 ? 8.993 -18.501 -28.019 1.00 51.06 102 HIS A N 1
ATOM 749 C CA . HIS A 1 102 ? 9.320 -19.828 -28.564 1.00 51.06 102 HIS A CA 1
ATOM 750 C C . HIS A 1 102 ? 9.577 -19.801 -30.080 1.00 51.06 102 HIS A C 1
ATOM 752 O O . HIS A 1 102 ? 10.225 -20.691 -30.612 1.00 51.06 102 HIS A O 1
ATOM 758 N N . ASN A 1 103 ? 9.116 -18.761 -30.781 1.00 42.25 103 ASN A N 1
ATOM 759 C CA . ASN A 1 103 ? 9.243 -18.641 -32.239 1.00 42.25 103 ASN A CA 1
ATOM 760 C C . ASN A 1 103 ? 10.530 -17.912 -32.690 1.00 42.25 103 ASN A C 1
ATOM 762 O O . ASN A 1 103 ? 10.656 -17.536 -33.856 1.00 42.25 103 ASN A O 1
ATOM 766 N N . MET A 1 104 ? 11.450 -17.658 -31.750 1.00 47.03 104 MET A N 1
ATOM 767 C CA . MET A 1 104 ? 12.795 -17.126 -32.008 1.00 47.03 104 MET A CA 1
ATOM 768 C C . MET A 1 104 ? 13.908 -18.166 -31.753 1.00 47.03 104 MET A C 1
ATOM 770 O O . MET A 1 104 ? 15.081 -17.798 -31.840 1.00 47.03 104 MET A O 1
ATOM 774 N N . GLU A 1 105 ? 13.555 -19.425 -31.442 1.00 40.56 105 GLU A N 1
ATOM 775 C CA . GLU A 1 105 ? 14.449 -20.592 -31.593 1.00 40.56 105 GLU A CA 1
ATOM 776 C C . GLU A 1 105 ? 14.405 -21.138 -33.027 1.00 40.56 105 GLU A C 1
ATOM 778 O O . GLU A 1 105 ? 13.291 -21.278 -33.583 1.00 40.56 105 GLU A O 1
#

Radius of gyration: 18.43 Å; chains: 1; bounding box: 37×30×49 Å

Secondary structure (DSSP, 8-state):
-HHHHHHHHHHHHHHHHHHHHHHHHHHS-TTTHHHHHHHHHHHHHHHHHHHHHHHHHHHHHH-HHHHHHHHHHHHHHHHHHHHHH-HHHHT--TTHHHHTTTTT-

pLDDT: mean 70.18, std 13.43, range [40.56, 88.12]

Foldseek 3Di:
DVVVVVVVVVVVVVVVVVVVVVCLVVPDPPVCSVVVVVVVCCVVVVVVVVVVVVLVVCCVPPNNVVSVVVVVVVVVVVVVCCVVVCCVVVPPPVVVVVVVVVVVD

Sequence (105 aa):
LSVFALFLSGLADGISVVIRQTILQLKTPDHMRGRVGAVNSIFVGSSNELGAFESGATAKLMGTVTSVVFGGSITLLTVVVTALKSPTFRNLDLKKDMDDHHNME